Protein AF-A0A8T5NZK1-F1 (afdb_monomer_lite)

Secondary structure (DSSP, 8-state):
-EEEEEPPHHHHHHH---SEEEEEEETTHHHHTTSSSHHHHHHHHHHHHHTT-EEEEEEEES-TT--S-HHHHHHH-GGGGG-SEEEEES-HHHHHHHHHHS-SEEEE-EEEEEEEEEETTEEEEEEE---S---GGGGTT--HHHHSTT--SS---S-EETTEETTSSSBPTT--

Radius of gyration: 19.42 Å; chains: 1; bounding box: 37×33×54 Å

pLDDT: mean 94.77, std 4.56, range [59.0, 98.81]

Structure (mmCIF, N/CA/C/O backbone):
data_AF-A0A8T5NZK1-F1
#
_entry.id   AF-A0A8T5NZK1-F1
#
loop_
_atom_site.group_PDB
_atom_site.id
_atom_site.type_symbol
_atom_site.label_atom_id
_atom_site.label_alt_id
_atom_site.label_comp_id
_atom_site.label_asym_id
_atom_site.label_entity_id
_atom_site.label_seq_id
_atom_site.pdbx_PDB_ins_code
_atom_site.Cartn_x
_atom_site.Cartn_y
_atom_site.Cartn_z
_atom_site.occupancy
_atom_site.B_iso_or_equiv
_atom_site.auth_seq_id
_atom_site.auth_comp_id
_atom_site.auth_asym_id
_atom_site.auth_atom_id
_atom_site.pdbx_PDB_model_num
ATOM 1 N N . MET A 1 1 ? 7.911 -4.304 -6.936 1.00 91.62 1 MET A N 1
ATOM 2 C CA . MET A 1 1 ? 7.390 -3.631 -5.721 1.00 91.62 1 MET A CA 1
ATOM 3 C C . MET A 1 1 ? 6.192 -2.795 -6.143 1.00 91.62 1 MET A C 1
ATOM 5 O O . MET A 1 1 ? 6.255 -2.223 -7.218 1.00 91.62 1 MET A O 1
ATOM 9 N N . ILE A 1 2 ? 5.104 -2.734 -5.373 1.00 96.69 2 ILE A N 1
ATOM 10 C CA . ILE A 1 2 ? 3.972 -1.861 -5.736 1.00 96.69 2 ILE A CA 1
ATOM 11 C C . ILE A 1 2 ? 4.273 -0.441 -5.268 1.00 96.69 2 ILE A C 1
ATOM 13 O O . ILE A 1 2 ? 4.532 -0.251 -4.079 1.00 96.69 2 ILE A O 1
ATOM 17 N N . ILE A 1 3 ? 4.248 0.517 -6.191 1.00 96.38 3 ILE A N 1
ATOM 18 C CA . ILE A 1 3 ? 4.380 1.942 -5.903 1.00 96.38 3 ILE A CA 1
ATOM 19 C C . ILE A 1 3 ? 3.043 2.467 -5.401 1.00 96.38 3 ILE A C 1
ATOM 21 O O . ILE A 1 3 ? 1.974 2.106 -5.905 1.00 96.38 3 ILE A O 1
ATOM 25 N N . SER A 1 4 ? 3.086 3.263 -4.346 1.00 96.31 4 SER A N 1
ATOM 26 C CA . SER A 1 4 ? 1.897 3.834 -3.740 1.00 96.31 4 SER A CA 1
ATOM 27 C C . SER A 1 4 ? 2.168 5.256 -3.290 1.00 96.31 4 SER A C 1
ATOM 29 O O . SER A 1 4 ? 3.304 5.603 -2.979 1.00 96.31 4 SER A O 1
ATOM 31 N N . ARG A 1 5 ? 1.106 6.052 -3.218 1.00 96.25 5 ARG A N 1
ATOM 32 C CA . ARG A 1 5 ? 1.146 7.433 -2.745 1.00 96.25 5 ARG A CA 1
ATOM 33 C C . ARG A 1 5 ? 0.192 7.612 -1.579 1.00 96.25 5 ARG A C 1
ATOM 35 O O . ARG A 1 5 ? -0.911 7.076 -1.579 1.00 96.25 5 ARG A O 1
ATOM 42 N N . GLN A 1 6 ? 0.602 8.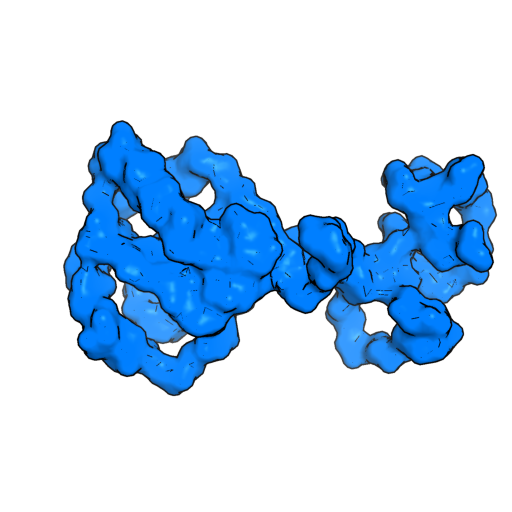382 -0.579 1.00 97.00 6 GLN A N 1
ATOM 43 C CA . GLN A 1 6 ? -0.262 8.744 0.537 1.00 97.00 6 GLN A CA 1
ATOM 44 C C . GLN A 1 6 ? -1.463 9.549 0.029 1.00 97.00 6 GLN A C 1
ATOM 46 O O . GLN A 1 6 ? -1.285 10.585 -0.609 1.00 97.00 6 GLN A O 1
ATOM 51 N N . LYS A 1 7 ? -2.685 9.098 0.339 1.00 97.56 7 LYS A N 1
ATOM 52 C CA . LYS A 1 7 ? -3.882 9.898 0.069 1.00 97.56 7 LYS A CA 1
ATOM 53 C C . LYS A 1 7 ? -3.872 11.167 0.901 1.00 97.56 7 LYS A C 1
ATOM 55 O O . LYS A 1 7 ? -3.439 11.152 2.060 1.00 97.56 7 LYS A O 1
ATOM 60 N N . GLU A 1 8 ? -4.445 12.222 0.334 1.00 97.00 8 GLU A N 1
ATOM 61 C CA . GLU A 1 8 ? -4.666 13.478 1.033 1.00 97.00 8 GLU A CA 1
ATOM 62 C C . GLU A 1 8 ? -5.468 13.252 2.315 1.00 97.00 8 GLU A C 1
ATOM 64 O O . GLU A 1 8 ? -6.549 12.655 2.326 1.00 97.00 8 GLU A O 1
ATOM 69 N N . PHE A 1 9 ? -4.939 13.758 3.429 1.00 96.75 9 PHE A N 1
ATOM 70 C CA . PHE A 1 9 ? -5.508 13.487 4.748 1.00 96.75 9 PHE A CA 1
ATOM 71 C C . PHE A 1 9 ? -6.953 13.993 4.880 1.00 96.75 9 PHE A C 1
ATOM 73 O O . PHE A 1 9 ? -7.783 13.358 5.529 1.00 96.75 9 PHE A O 1
ATOM 80 N N . LYS A 1 10 ? -7.282 15.109 4.217 1.00 96.44 10 LYS A N 1
ATOM 81 C CA . LYS A 1 10 ? -8.649 15.649 4.187 1.00 96.44 10 LYS A CA 1
ATOM 82 C C . LYS A 1 10 ? -9.636 14.682 3.532 1.00 96.44 10 LYS A C 1
ATOM 84 O O . LYS A 1 10 ? -10.767 14.576 3.999 1.00 96.44 10 LYS A O 1
ATOM 89 N N . ASP A 1 11 ? -9.220 13.978 2.486 1.00 95.50 11 ASP A N 1
ATOM 90 C CA . ASP A 1 11 ? -10.088 13.050 1.761 1.00 95.50 11 ASP A CA 1
ATOM 91 C C . ASP A 1 11 ? -10.238 11.725 2.512 1.00 95.50 11 ASP A C 1
ATOM 93 O O . ASP A 1 11 ? -11.331 11.153 2.544 1.00 95.50 11 ASP A O 1
ATOM 97 N N . LEU A 1 12 ? -9.189 11.296 3.225 1.00 95.38 12 LEU A N 1
ATOM 98 C CA . LEU A 1 12 ? -9.284 10.193 4.184 1.00 95.38 12 LEU A CA 1
ATOM 99 C C . LEU A 1 12 ? -10.304 10.494 5.284 1.00 95.38 12 LEU A C 1
ATOM 101 O O . LEU A 1 12 ? -11.210 9.695 5.510 1.00 95.38 12 LEU A O 1
ATOM 105 N N . LEU A 1 13 ? -10.212 11.663 5.923 1.00 95.12 13 LEU A N 1
ATOM 106 C CA . LEU A 1 13 ? -11.141 12.051 6.987 1.00 95.12 13 LEU A CA 1
ATOM 107 C C . LEU A 1 13 ? -12.595 12.134 6.520 1.00 95.12 13 LEU A C 1
ATOM 109 O O . LEU A 1 13 ? -13.485 11.742 7.265 1.00 95.12 13 LEU A O 1
ATOM 113 N N . LYS A 1 14 ? -12.843 12.627 5.301 1.00 95.50 14 LYS A N 1
ATOM 114 C CA . LYS A 1 14 ? -14.195 12.650 4.717 1.00 95.50 14 LYS A CA 1
ATOM 115 C C . LYS A 1 14 ? -14.747 11.247 4.465 1.00 95.50 14 LYS A C 1
ATOM 117 O O . LYS A 1 14 ? -15.958 11.057 4.514 1.00 95.50 14 LYS A O 1
ATOM 122 N N . SER A 1 15 ? -13.872 10.291 4.154 1.00 94.81 15 SER A N 1
ATOM 123 C CA . SER A 1 15 ? -14.262 8.920 3.818 1.00 94.81 15 SER A CA 1
ATOM 124 C C . SER A 1 15 ? -14.593 8.091 5.062 1.00 94.81 15 SER A C 1
ATOM 126 O O . SER A 1 15 ? -15.540 7.308 5.031 1.00 94.81 15 SER A O 1
ATOM 128 N N . ILE A 1 16 ? -13.835 8.279 6.148 1.00 95.88 16 ILE A N 1
ATOM 129 C CA . ILE A 1 16 ? -13.979 7.534 7.406 1.00 95.88 16 ILE A CA 1
ATOM 130 C C . ILE A 1 16 ? -15.149 8.105 8.216 1.00 95.88 16 ILE A C 1
ATOM 132 O O . ILE A 1 16 ? -15.050 9.193 8.797 1.00 95.88 16 ILE A O 1
ATOM 136 N N . LYS A 1 17 ? -16.252 7.360 8.301 1.00 94.50 17 LYS A N 1
ATOM 137 C CA . LYS A 1 17 ? -17.461 7.799 9.019 1.00 94.50 17 LYS A CA 1
ATOM 138 C C . LYS A 1 17 ? -17.412 7.418 10.495 1.00 94.50 17 LYS A C 1
ATOM 140 O O . LYS A 1 17 ? -17.856 8.186 11.341 1.00 94.50 17 LYS A O 1
ATOM 145 N N . GLU A 1 18 ? -16.796 6.284 10.776 1.00 97.00 18 GLU A N 1
ATOM 146 C CA . GLU A 1 18 ? -16.697 5.615 12.065 1.00 97.00 18 GLU A CA 1
ATOM 147 C C . GLU A 1 18 ? -15.771 6.367 13.019 1.00 97.00 18 GLU A C 1
ATOM 149 O O . GLU A 1 18 ? -14.899 7.139 12.594 1.00 97.00 18 GLU A O 1
ATOM 154 N N . GLN A 1 19 ? -15.975 6.168 14.317 1.00 96.62 19 GLN A N 1
ATOM 155 C CA . GLN A 1 19 ? -15.261 6.909 15.351 1.00 96.62 19 GLN A CA 1
ATOM 156 C C . GLN A 1 19 ? -14.031 6.150 15.846 1.00 96.62 19 GLN A C 1
ATOM 158 O O . GLN A 1 19 ? -12.966 6.759 16.007 1.00 96.62 19 GLN A O 1
ATOM 163 N N . ASP A 1 20 ? -14.177 4.839 16.036 1.00 98.31 20 ASP A N 1
ATOM 164 C CA . ASP A 1 20 ? -13.152 3.954 16.583 1.00 98.31 20 ASP A CA 1
ATOM 165 C C . ASP A 1 20 ? -12.407 3.227 15.459 1.00 98.31 20 ASP A C 1
ATOM 167 O O . ASP A 1 20 ? -12.939 2.344 14.784 1.00 98.31 20 ASP A O 1
ATOM 171 N N . ILE A 1 21 ? -11.149 3.609 15.248 1.00 98.50 21 ILE A N 1
ATOM 172 C CA . ILE A 1 21 ? -10.337 3.188 14.105 1.00 98.50 21 ILE A CA 1
ATOM 173 C C . ILE A 1 21 ? -9.126 2.388 14.573 1.00 98.50 21 ILE A C 1
ATOM 175 O O . ILE A 1 21 ? -8.403 2.804 15.479 1.00 98.50 21 ILE A O 1
ATOM 179 N N . PHE A 1 22 ? -8.838 1.276 13.902 1.00 98.75 22 PHE A N 1
ATOM 180 C CA . PHE A 1 22 ? -7.565 0.569 14.044 1.00 98.75 22 PHE A CA 1
ATOM 181 C C . PHE A 1 22 ? -6.720 0.751 12.780 1.00 98.75 22 PHE A C 1
ATOM 183 O O . PHE A 1 22 ? -7.223 0.634 11.663 1.00 98.75 22 PHE A O 1
ATOM 190 N N . ILE A 1 23 ? -5.429 1.052 12.936 1.00 98.81 23 ILE A N 1
ATOM 191 C CA . ILE A 1 23 ? -4.534 1.306 11.795 1.00 98.81 23 ILE A CA 1
ATOM 192 C C . ILE A 1 23 ? -3.690 0.067 11.494 1.00 98.81 23 ILE A C 1
ATOM 194 O O . ILE A 1 23 ? -3.014 -0.459 12.377 1.00 98.81 23 ILE A O 1
ATOM 198 N N . ILE A 1 24 ? -3.673 -0.371 10.237 1.00 98.75 24 ILE A N 1
ATOM 199 C CA . ILE A 1 24 ? -2.839 -1.483 9.772 1.00 98.75 24 ILE A CA 1
ATOM 200 C C . ILE A 1 24 ? -1.811 -0.970 8.762 1.00 98.75 24 ILE A C 1
ATOM 202 O O . ILE A 1 24 ? -2.166 -0.571 7.655 1.00 98.75 24 ILE A O 1
ATOM 206 N N . GLY A 1 25 ? -0.532 -1.009 9.128 1.00 98.56 25 GLY A N 1
ATOM 207 C CA . GLY A 1 25 ? 0.605 -0.768 8.238 1.00 98.56 25 GLY A CA 1
ATOM 208 C C . GLY A 1 25 ? 1.060 -2.017 7.477 1.00 98.56 25 GLY A C 1
ATOM 209 O O . GLY A 1 25 ? 0.687 -3.144 7.809 1.00 98.56 25 GLY A O 1
ATOM 210 N N . CYS A 1 26 ? 1.909 -1.821 6.465 1.00 98.38 26 CYS A N 1
ATOM 211 C CA . CYS A 1 26 ? 2.494 -2.887 5.651 1.00 98.38 26 CYS A CA 1
ATOM 212 C C . CYS A 1 26 ? 4.024 -2.771 5.575 1.00 98.38 26 CYS A C 1
ATOM 214 O O . CYS A 1 26 ? 4.564 -1.896 4.896 1.00 98.38 26 CYS A O 1
ATOM 216 N N . GLY A 1 27 ? 4.704 -3.746 6.184 1.00 97.31 27 GLY A N 1
ATOM 217 C CA . GLY A 1 27 ? 6.156 -3.862 6.340 1.00 97.31 27 GLY A CA 1
ATOM 218 C C . GLY A 1 27 ? 6.968 -4.148 5.068 1.00 97.31 27 GLY A C 1
ATOM 219 O O . GLY A 1 27 ? 8.190 -4.277 5.146 1.00 97.31 27 GLY A O 1
ATOM 220 N N . LYS A 1 28 ? 6.327 -4.295 3.896 1.00 95.38 28 LYS A N 1
ATOM 221 C CA . LYS A 1 28 ? 7.002 -4.525 2.600 1.00 95.38 28 LYS A CA 1
ATOM 222 C C . LYS A 1 28 ? 7.110 -3.239 1.779 1.00 95.38 28 LYS A C 1
ATOM 224 O O . LYS A 1 28 ? 7.894 -2.349 2.098 1.00 95.38 28 LYS A O 1
ATOM 229 N N . CYS A 1 29 ? 6.345 -3.156 0.688 1.00 95.19 29 CYS A N 1
ATOM 230 C CA . CYS A 1 29 ? 6.458 -2.101 -0.315 1.00 95.19 29 CYS A CA 1
ATOM 231 C C . CYS A 1 29 ? 6.167 -0.717 0.280 1.00 95.19 29 CYS A C 1
ATOM 233 O O . CYS A 1 29 ? 6.871 0.235 -0.041 1.00 95.19 29 CYS A O 1
ATOM 235 N N . ALA A 1 30 ? 5.167 -0.612 1.163 1.00 96.38 30 ALA A N 1
ATOM 236 C CA . ALA A 1 30 ? 4.771 0.662 1.762 1.00 96.38 30 ALA A CA 1
ATOM 237 C C . ALA A 1 30 ? 5.843 1.202 2.724 1.00 96.38 30 ALA A C 1
ATOM 239 O O . ALA A 1 30 ? 6.193 2.375 2.641 1.00 96.38 30 ALA A O 1
ATOM 240 N N . THR A 1 31 ? 6.445 0.361 3.574 1.00 96.25 31 THR A N 1
ATOM 241 C CA . THR A 1 31 ? 7.588 0.775 4.412 1.00 96.25 31 THR A CA 1
ATOM 242 C C . THR A 1 31 ? 8.798 1.203 3.585 1.00 96.25 31 THR A C 1
ATOM 244 O O . THR A 1 31 ? 9.431 2.200 3.913 1.00 96.25 31 THR A O 1
ATOM 247 N N . LYS A 1 32 ? 9.109 0.515 2.477 1.00 94.38 32 LYS A N 1
ATOM 248 C CA . LYS A 1 32 ? 10.214 0.928 1.587 1.00 94.38 32 LYS A CA 1
ATOM 249 C C . LYS A 1 32 ? 9.995 2.299 0.944 1.00 94.38 32 LYS A C 1
ATOM 251 O O . LYS A 1 32 ? 10.967 2.975 0.637 1.00 94.38 32 LYS A O 1
ATOM 256 N N . GLN A 1 33 ? 8.740 2.716 0.810 1.00 93.69 33 GLN A N 1
ATOM 257 C CA . GLN A 1 33 ? 8.350 4.036 0.318 1.00 93.69 33 GLN A CA 1
ATOM 258 C C . GLN A 1 33 ? 8.088 5.048 1.438 1.00 93.69 33 GLN A C 1
ATOM 260 O O . GLN A 1 33 ? 7.686 6.167 1.143 1.00 93.69 33 GLN A O 1
ATOM 265 N N . ARG A 1 34 ? 8.322 4.678 2.709 1.00 95.12 34 ARG A N 1
ATOM 266 C CA . ARG A 1 34 ? 8.045 5.518 3.888 1.00 95.12 34 ARG A CA 1
ATOM 267 C C . ARG A 1 34 ? 6.579 5.956 3.949 1.00 95.12 34 ARG A C 1
ATOM 269 O O . ARG A 1 34 ? 6.273 7.134 4.092 1.00 95.12 34 ARG A O 1
ATOM 276 N N . MET A 1 35 ? 5.667 4.993 3.783 1.00 95.44 35 MET A N 1
ATOM 277 C CA . MET A 1 35 ? 4.212 5.226 3.780 1.00 95.44 35 MET A CA 1
ATOM 278 C C . MET A 1 35 ? 3.399 4.202 4.582 1.00 95.44 35 MET A C 1
ATOM 280 O O . MET A 1 35 ? 2.175 4.261 4.582 1.00 95.44 35 MET A O 1
ATOM 284 N N . GLY A 1 36 ? 4.030 3.228 5.239 1.00 96.56 36 GLY A N 1
ATOM 285 C CA . GLY A 1 36 ? 3.283 2.168 5.929 1.00 96.56 36 GLY A CA 1
ATOM 286 C C . GLY A 1 36 ? 4.062 1.395 6.984 1.00 96.56 36 GLY A C 1
ATOM 287 O O . GLY A 1 36 ? 3.566 0.378 7.461 1.00 96.56 36 GLY A O 1
ATOM 288 N N . GLY A 1 37 ? 5.276 1.835 7.322 1.00 98.12 37 GLY A N 1
ATOM 289 C CA . GLY A 1 37 ? 6.005 1.346 8.482 1.00 98.12 37 GLY A CA 1
ATOM 290 C C . GLY A 1 37 ? 5.533 2.014 9.771 1.00 98.12 37 GLY A C 1
ATOM 291 O O . GLY A 1 37 ? 4.631 2.852 9.787 1.00 98.12 37 GLY A O 1
ATOM 292 N N . GLU A 1 38 ? 6.166 1.629 10.875 1.00 98.38 38 GLU A N 1
ATOM 293 C CA . GLU A 1 38 ? 5.815 2.118 12.209 1.00 98.38 38 GLU A CA 1
ATOM 294 C C . GLU A 1 38 ? 5.881 3.652 12.346 1.00 98.38 38 GLU A C 1
ATOM 296 O O . GLU A 1 38 ? 4.915 4.220 12.863 1.00 98.38 38 GLU A O 1
ATOM 301 N N . PRO A 1 39 ? 6.920 4.362 11.848 1.00 98.38 39 PRO A N 1
ATOM 302 C CA . PRO A 1 39 ? 6.963 5.821 11.942 1.00 98.38 39 PRO A CA 1
ATOM 303 C C . PRO A 1 39 ? 5.746 6.488 11.293 1.00 98.38 39 PRO A C 1
ATOM 305 O O . PRO A 1 39 ? 5.147 7.394 11.876 1.00 98.38 39 PRO A O 1
ATOM 308 N N . GLU A 1 40 ? 5.333 5.993 10.124 1.00 98.38 40 GLU A N 1
ATOM 309 C CA . GLU A 1 40 ? 4.210 6.550 9.372 1.00 98.38 40 GLU A CA 1
ATOM 310 C C . GLU A 1 40 ? 2.858 6.217 10.005 1.00 98.38 40 GLU A C 1
ATOM 312 O O . GLU A 1 40 ? 1.975 7.074 10.073 1.00 98.38 40 GLU A O 1
ATOM 317 N N . VAL A 1 41 ? 2.699 4.999 10.527 1.00 98.56 41 VAL A N 1
ATOM 318 C CA . VAL A 1 41 ? 1.494 4.590 11.263 1.00 98.56 41 VAL A CA 1
ATOM 319 C C . VAL A 1 41 ? 1.318 5.433 12.527 1.00 98.56 41 VAL A C 1
ATOM 321 O O . VAL A 1 41 ? 0.215 5.908 12.812 1.00 98.56 41 VAL A O 1
ATOM 324 N N . LEU A 1 42 ? 2.399 5.689 13.267 1.00 98.56 42 LEU A N 1
ATOM 325 C CA . LEU A 1 42 ? 2.371 6.544 14.455 1.00 98.56 42 LEU A CA 1
ATOM 326 C C . LEU A 1 42 ? 2.079 8.010 14.112 1.00 98.56 42 LEU A C 1
ATOM 328 O O . LEU A 1 42 ? 1.382 8.695 14.869 1.00 98.56 42 LEU A O 1
ATOM 332 N N . GLU A 1 43 ? 2.578 8.510 12.982 1.00 98.38 43 GLU A N 1
ATOM 333 C CA . GLU A 1 43 ? 2.228 9.841 12.488 1.00 98.38 43 GLU A CA 1
ATOM 334 C C . GLU A 1 43 ? 0.742 9.925 12.115 1.00 98.38 43 GLU A C 1
ATOM 336 O O . GLU A 1 43 ? 0.048 10.851 12.547 1.00 98.38 43 GLU A O 1
ATOM 341 N N . MET A 1 44 ? 0.226 8.935 11.382 1.00 98.31 44 MET A N 1
ATOM 342 C CA . MET A 1 44 ? -1.186 8.858 11.007 1.00 98.31 44 MET A CA 1
ATOM 343 C C . MET A 1 44 ? -2.089 8.777 12.242 1.00 98.31 44 MET A C 1
ATOM 345 O O . MET A 1 44 ? -3.081 9.503 12.327 1.00 98.31 44 MET A O 1
ATOM 349 N N . LYS A 1 45 ? -1.701 7.989 13.253 1.00 98.31 45 LYS A N 1
ATOM 350 C CA . LYS A 1 45 ? -2.383 7.932 14.554 1.00 98.31 45 LYS A CA 1
ATOM 351 C C . LYS A 1 45 ? -2.510 9.317 15.189 1.00 98.31 45 LYS A C 1
ATOM 353 O O . LYS A 1 45 ? -3.594 9.696 15.630 1.00 98.31 45 LYS A O 1
ATOM 358 N N . LYS A 1 46 ? -1.421 10.097 15.218 1.00 98.19 46 LYS A N 1
ATOM 359 C CA . LYS A 1 46 ? -1.433 11.468 15.759 1.00 98.19 46 LYS A CA 1
ATOM 360 C C . LYS A 1 46 ? -2.345 12.390 14.946 1.00 98.19 46 LYS A C 1
ATOM 362 O O . LYS A 1 46 ? -3.067 13.189 15.541 1.00 98.19 46 LYS A O 1
ATOM 367 N N . LYS A 1 47 ? -2.318 12.296 13.611 1.00 97.88 47 LYS A N 1
ATOM 368 C CA . LYS A 1 47 ? -3.174 13.099 12.720 1.00 97.88 47 LYS A CA 1
ATOM 369 C C . LYS A 1 47 ? -4.657 12.804 12.957 1.00 97.88 47 LYS A C 1
ATOM 371 O O . LYS A 1 47 ? -5.413 13.736 13.209 1.00 97.88 47 LYS A O 1
ATOM 376 N N . LEU A 1 48 ? -5.048 11.529 12.974 1.00 97.75 48 LEU A N 1
ATOM 377 C CA . LEU A 1 48 ? -6.425 11.104 13.250 1.00 97.75 48 LEU A CA 1
ATOM 378 C C . LEU A 1 48 ? -6.907 11.550 14.636 1.00 97.75 48 LEU A C 1
ATOM 380 O O . LEU A 1 48 ? -7.996 12.110 14.746 1.00 97.75 48 LEU A O 1
ATOM 384 N N . GLY A 1 49 ? -6.071 11.389 15.669 1.00 97.06 49 GLY A N 1
ATOM 385 C CA . GLY A 1 49 ? -6.396 11.825 17.030 1.00 97.06 49 GLY A CA 1
ATOM 386 C C . GLY A 1 49 ? -6.647 13.333 17.137 1.00 97.06 49 GLY A C 1
ATOM 387 O O . GLY A 1 49 ? -7.613 13.762 17.761 1.00 97.06 49 GLY A O 1
ATOM 388 N N . ARG A 1 50 ? -5.832 14.158 16.464 1.00 97.25 50 ARG A N 1
ATOM 389 C CA . ARG A 1 50 ? -6.038 15.621 16.399 1.00 97.25 50 ARG A CA 1
ATOM 390 C C . ARG A 1 50 ? -7.320 16.018 15.670 1.00 97.25 50 ARG A C 1
ATOM 392 O O . ARG A 1 50 ? -7.850 17.093 15.922 1.00 97.25 50 ARG A O 1
ATOM 399 N N . SER A 1 51 ? -7.803 15.166 14.775 1.00 95.56 51 SER A N 1
ATOM 400 C CA . SER A 1 51 ? -9.055 15.357 14.042 1.00 95.56 51 SER A CA 1
ATOM 401 C C . SER A 1 51 ? -10.269 14.759 14.754 1.00 95.56 51 SER A C 1
ATOM 403 O O . SER A 1 51 ? -11.348 14.712 14.171 1.00 95.56 51 SER A O 1
ATOM 405 N N . GLY A 1 52 ? -10.104 14.322 16.006 1.00 95.81 52 GLY A N 1
ATOM 406 C CA . GLY A 1 52 ? -11.192 13.852 16.856 1.00 95.81 52 GLY A CA 1
ATOM 407 C C . GLY A 1 52 ? -11.578 12.390 16.654 1.00 95.81 52 GLY A C 1
ATOM 408 O O . GLY A 1 52 ? -12.556 11.972 17.259 1.00 95.81 52 GLY A O 1
ATOM 409 N N . LYS A 1 53 ? -10.842 11.607 15.852 1.00 97.25 53 LYS A N 1
ATOM 410 C CA . LYS A 1 53 ? -11.042 10.152 15.737 1.00 97.25 53 LYS A CA 1
ATOM 411 C C . LYS A 1 53 ? -10.347 9.429 16.891 1.00 97.25 53 LYS A C 1
ATOM 413 O O . LYS A 1 53 ? -9.267 9.840 17.319 1.00 97.25 53 LYS A O 1
ATOM 418 N N . ASN A 1 54 ? -10.924 8.330 17.362 1.00 97.94 54 ASN A N 1
ATOM 419 C CA . ASN A 1 54 ? -10.308 7.494 18.383 1.00 97.94 54 ASN A CA 1
ATOM 420 C C . ASN A 1 54 ? -9.526 6.356 17.720 1.00 97.94 54 ASN A C 1
ATOM 422 O O . ASN A 1 54 ? -10.097 5.517 17.032 1.00 97.94 54 ASN A O 1
ATOM 426 N N . VAL A 1 55 ? -8.207 6.320 17.913 1.00 98.38 55 VAL A N 1
ATOM 427 C CA . VAL A 1 55 ? -7.373 5.237 17.378 1.00 98.38 55 VAL A CA 1
ATOM 428 C C . VAL A 1 55 ? -7.180 4.181 18.459 1.00 98.38 55 VAL A C 1
ATOM 430 O O . VAL A 1 55 ? -6.297 4.326 19.310 1.00 98.38 55 VAL A O 1
ATOM 433 N N . VAL A 1 56 ? -7.998 3.126 18.412 1.00 98.31 56 VAL A N 1
ATOM 434 C CA . VAL A 1 56 ? -8.052 2.071 19.443 1.00 98.31 56 VAL A CA 1
ATOM 435 C C . VAL A 1 56 ? -6.797 1.202 19.477 1.00 98.31 56 VAL A C 1
ATOM 437 O O . VAL A 1 56 ? -6.470 0.625 20.507 1.00 98.31 56 VAL A O 1
ATOM 440 N N . GLY A 1 57 ? -6.062 1.145 18.368 1.00 98.44 57 GLY A N 1
ATOM 441 C CA . GLY A 1 57 ? -4.827 0.388 18.253 1.00 98.44 57 GLY A CA 1
ATOM 442 C C . GLY A 1 57 ? -4.184 0.553 16.883 1.00 98.44 57 GLY A C 1
ATOM 443 O O . GLY A 1 57 ? -4.709 1.230 15.994 1.00 98.44 57 GLY A O 1
ATOM 444 N N . TRP A 1 58 ? -3.006 -0.036 16.730 1.00 98.69 58 TRP A N 1
ATOM 445 C CA . TRP A 1 58 ? -2.304 -0.076 15.458 1.00 98.69 58 TRP A CA 1
ATOM 446 C C . TRP A 1 58 ? -1.377 -1.286 15.398 1.00 98.69 58 TRP A C 1
ATOM 448 O O . TRP A 1 58 ? -0.969 -1.814 16.430 1.00 98.69 58 TRP A O 1
ATOM 458 N N . THR A 1 59 ? -1.031 -1.703 14.186 1.00 98.50 59 THR A N 1
ATOM 459 C CA . THR A 1 59 ? -0.024 -2.740 13.946 1.00 98.50 59 THR A CA 1
ATOM 460 C C . THR A 1 59 ? 0.649 -2.527 12.597 1.00 98.50 59 THR A C 1
ATOM 462 O O . THR A 1 59 ? 0.108 -1.833 11.734 1.00 98.50 59 THR A O 1
ATOM 465 N N . VAL A 1 60 ? 1.813 -3.137 12.387 1.00 98.56 60 VAL A N 1
ATOM 466 C CA . VAL A 1 60 ? 2.460 -3.212 11.071 1.00 98.56 60 VAL A CA 1
ATOM 467 C C . VAL A 1 60 ? 2.599 -4.680 10.712 1.00 98.56 60 VAL A C 1
ATOM 469 O O . VAL A 1 60 ? 3.422 -5.398 11.275 1.00 98.56 60 VAL A O 1
ATOM 472 N N . LEU A 1 61 ? 1.790 -5.131 9.757 1.00 97.75 61 LEU A N 1
ATOM 473 C CA . LEU A 1 61 ? 1.879 -6.502 9.275 1.00 97.75 61 LEU A CA 1
ATOM 474 C C . LEU A 1 61 ? 3.136 -6.662 8.432 1.00 97.75 61 LEU A C 1
ATOM 476 O O . LEU A 1 61 ? 3.499 -5.767 7.667 1.00 97.75 61 LEU A O 1
ATOM 480 N N . SER A 1 62 ? 3.769 -7.832 8.511 1.00 95.94 62 SER A N 1
ATOM 481 C CA . SER A 1 62 ? 4.944 -8.139 7.691 1.00 95.94 62 SER A CA 1
ATOM 482 C C . SER A 1 62 ? 4.649 -7.956 6.199 1.00 95.94 62 SER A C 1
ATOM 484 O O . SER A 1 62 ? 5.503 -7.440 5.484 1.00 95.94 62 SER A O 1
ATOM 486 N N . SER A 1 63 ? 3.441 -8.323 5.752 1.00 96.56 63 SER A N 1
ATOM 487 C CA . SER A 1 63 ? 2.856 -8.020 4.445 1.00 96.56 63 SER A CA 1
ATOM 488 C C . SER A 1 63 ? 1.327 -8.038 4.534 1.00 96.56 63 SER A C 1
ATOM 490 O O . SER A 1 63 ? 0.745 -9.061 4.874 1.00 96.56 63 SER A O 1
ATOM 492 N N . ALA A 1 64 ? 0.661 -6.938 4.178 1.00 96.94 64 ALA A N 1
ATOM 493 C CA . ALA A 1 64 ? -0.805 -6.870 4.196 1.00 96.94 64 ALA A CA 1
ATOM 494 C C . ALA A 1 64 ? -1.474 -7.730 3.104 1.00 96.94 64 ALA A C 1
ATOM 496 O O . ALA A 1 64 ? -2.600 -8.179 3.275 1.00 96.94 64 ALA A O 1
ATOM 497 N N . CYS A 1 65 ? -0.789 -7.966 1.979 1.00 96.06 65 CYS A N 1
ATOM 498 C CA . CYS A 1 65 ? -1.305 -8.769 0.864 1.00 96.06 65 CYS A CA 1
ATOM 499 C C . CYS A 1 65 ? -0.960 -10.262 0.959 1.00 96.06 65 CYS A C 1
ATOM 501 O O . CYS A 1 65 ? -1.310 -11.020 0.062 1.00 96.06 65 CYS A O 1
ATOM 503 N N . ASN A 1 66 ? -0.247 -10.680 2.009 1.00 95.06 66 ASN A N 1
ATOM 504 C CA . ASN A 1 66 ? 0.105 -12.077 2.242 1.00 95.06 66 ASN A CA 1
ATOM 505 C C . ASN A 1 66 ? -0.172 -12.421 3.708 1.00 95.06 66 ASN A C 1
ATOM 507 O O . ASN A 1 66 ? 0.726 -12.344 4.549 1.00 95.06 66 ASN A O 1
ATOM 511 N N . LEU A 1 67 ? -1.436 -12.726 4.002 1.00 93.00 67 LEU A N 1
ATOM 512 C CA . LEU A 1 67 ? -1.887 -13.139 5.326 1.00 93.00 67 LEU A CA 1
ATOM 513 C C . LEU A 1 67 ? -2.011 -14.658 5.372 1.00 93.00 67 LEU A C 1
ATOM 515 O O . LEU A 1 67 ? -2.660 -15.247 4.513 1.00 93.00 67 LEU A O 1
ATOM 519 N N . ASN A 1 68 ? -1.437 -15.272 6.406 1.00 91.62 68 ASN A N 1
ATOM 520 C CA . ASN A 1 68 ? -1.604 -16.705 6.647 1.00 91.62 68 ASN A CA 1
ATOM 521 C C . ASN A 1 68 ? -2.968 -17.007 7.286 1.00 91.62 68 ASN A C 1
ATOM 523 O O . ASN A 1 68 ? -3.658 -17.930 6.871 1.00 91.62 68 ASN A O 1
ATOM 527 N N . SER A 1 69 ? -3.347 -16.225 8.300 1.00 95.19 69 SER A N 1
ATOM 528 C CA . SER A 1 69 ? -4.592 -16.376 9.053 1.00 95.19 69 SER A CA 1
ATOM 529 C C . SER A 1 69 ? -5.016 -15.026 9.619 1.00 95.19 69 SER A C 1
ATOM 531 O O . SER A 1 69 ? -4.199 -14.301 10.191 1.00 95.19 69 SER A O 1
ATOM 533 N N . TRP A 1 70 ? -6.294 -14.681 9.466 1.00 96.50 70 TRP A N 1
ATOM 534 C CA . TRP A 1 70 ? -6.855 -13.489 10.102 1.00 96.50 70 TRP A CA 1
ATOM 535 C C . TRP A 1 70 ? -7.011 -13.669 11.617 1.00 96.50 70 TRP A C 1
ATOM 537 O O . TRP A 1 70 ? -6.791 -12.723 12.371 1.00 96.50 70 TRP A O 1
ATOM 547 N N . ASP A 1 71 ? -7.295 -14.888 12.080 1.00 96.69 71 ASP A N 1
ATOM 548 C CA . ASP A 1 71 ? -7.410 -15.179 13.511 1.00 96.69 71 ASP A CA 1
ATOM 549 C C . ASP A 1 71 ? -6.082 -14.964 14.243 1.00 96.69 71 ASP A C 1
ATOM 551 O O . ASP A 1 71 ? -6.076 -14.407 15.339 1.00 96.69 71 ASP A O 1
ATOM 555 N N . ASP A 1 72 ? -4.949 -15.293 13.615 1.00 96.44 72 ASP A N 1
ATOM 556 C CA . ASP A 1 72 ? -3.622 -15.014 14.181 1.00 96.44 72 ASP A CA 1
ATOM 557 C C . ASP A 1 72 ? -3.380 -13.507 14.322 1.00 96.44 72 ASP A C 1
ATOM 559 O O . ASP A 1 72 ? -2.831 -13.048 15.328 1.00 96.44 72 ASP A O 1
ATOM 563 N N . VAL A 1 73 ? -3.830 -12.719 13.337 1.00 97.25 73 VAL A N 1
ATOM 564 C CA . VAL A 1 73 ? -3.768 -11.253 13.402 1.00 97.25 73 VAL A CA 1
ATOM 565 C C . VAL A 1 73 ? -4.622 -10.741 14.561 1.00 97.25 73 VAL A C 1
ATOM 567 O O . VAL A 1 73 ? -4.148 -9.903 15.326 1.00 97.25 73 VAL A O 1
ATOM 570 N N . LEU A 1 74 ? -5.837 -11.263 14.750 1.00 97.56 74 LEU A N 1
ATOM 571 C CA . LEU A 1 74 ? -6.714 -10.885 15.864 1.00 97.56 74 LEU A CA 1
ATOM 572 C C . LEU A 1 74 ? -6.161 -11.306 17.232 1.00 97.56 74 LEU A C 1
ATOM 574 O O . LEU A 1 74 ? -6.319 -10.563 18.199 1.00 97.56 74 LEU A O 1
ATOM 578 N N . LEU A 1 75 ? -5.528 -12.478 17.332 1.00 97.12 75 LEU A N 1
ATOM 579 C CA . LEU A 1 75 ? -4.904 -12.965 18.566 1.00 97.12 75 LEU A CA 1
ATOM 580 C C . LEU A 1 75 ? -3.744 -12.064 18.997 1.00 97.12 75 LEU A C 1
ATOM 582 O O . LEU A 1 75 ? -3.615 -11.746 20.177 1.00 97.12 75 LEU A O 1
ATOM 586 N N . GLN A 1 76 ? -2.924 -11.626 18.041 1.00 96.88 76 GLN A N 1
ATOM 587 C CA . GLN A 1 76 ? -1.800 -10.723 18.296 1.00 96.88 76 GLN A CA 1
ATOM 588 C C . GLN A 1 76 ? -2.246 -9.271 18.509 1.00 96.88 76 GLN A C 1
ATOM 590 O O . GLN A 1 76 ? -1.550 -8.502 19.166 1.00 96.88 76 GLN A O 1
ATOM 595 N N . ASN A 1 77 ? -3.402 -8.888 17.959 1.00 97.50 77 ASN A N 1
ATOM 596 C CA . ASN A 1 77 ? -3.909 -7.518 17.967 1.00 97.50 77 ASN A CA 1
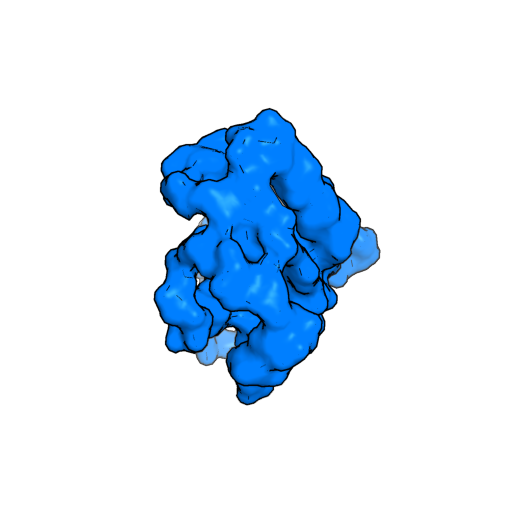ATOM 597 C C . ASN A 1 77 ? -5.376 -7.494 18.443 1.00 97.50 77 ASN A C 1
ATOM 599 O O . ASN A 1 77 ? -6.279 -7.166 17.667 1.00 97.50 77 ASN A O 1
ATOM 603 N N . PRO A 1 78 ? -5.646 -7.825 19.721 1.00 97.12 78 PRO A N 1
ATOM 604 C CA . PRO A 1 78 ? -7.011 -7.962 20.230 1.00 97.12 78 PRO A CA 1
ATOM 605 C C . PRO A 1 78 ? -7.810 -6.652 20.182 1.00 97.12 78 PRO A C 1
ATOM 607 O O . PRO A 1 78 ? -9.038 -6.686 20.094 1.00 97.12 78 PRO A O 1
ATOM 610 N N . ASP A 1 79 ? -7.133 -5.499 20.181 1.00 97.88 79 ASP A N 1
ATOM 611 C CA . ASP A 1 79 ? -7.761 -4.178 20.070 1.00 97.88 79 ASP A CA 1
ATOM 612 C C . ASP A 1 79 ? -8.469 -3.947 18.727 1.00 97.88 79 ASP A C 1
ATOM 614 O O . ASP A 1 79 ? -9.338 -3.081 18.656 1.00 97.88 79 ASP A O 1
ATOM 618 N N . ILE A 1 80 ? -8.196 -4.754 17.691 1.00 98.00 80 ILE A N 1
ATOM 619 C CA . ILE A 1 80 ? -8.982 -4.745 16.444 1.00 98.00 80 ILE A CA 1
ATOM 620 C C . ILE A 1 80 ? -10.470 -4.983 16.739 1.00 98.00 80 ILE A C 1
ATOM 622 O O . ILE A 1 80 ? -11.327 -4.384 16.099 1.00 98.00 80 ILE A O 1
ATOM 626 N N . ARG A 1 81 ? -10.799 -5.795 17.755 1.00 97.00 81 ARG A N 1
ATOM 627 C CA . ARG A 1 81 ? -12.192 -6.078 18.149 1.00 97.00 81 ARG A CA 1
ATOM 628 C C . ARG A 1 81 ? -12.919 -4.869 18.743 1.00 97.00 81 ARG A C 1
ATOM 630 O O . ARG A 1 81 ? -14.135 -4.914 18.880 1.00 97.00 81 ARG A O 1
ATOM 637 N N . LYS A 1 82 ? -12.182 -3.826 19.131 1.00 97.88 82 LYS A N 1
ATOM 638 C CA . LYS A 1 82 ? -12.729 -2.556 19.627 1.00 97.88 82 LYS A CA 1
ATOM 639 C C . LYS A 1 82 ? -12.922 -1.534 18.502 1.00 97.88 82 LYS A C 1
ATOM 641 O O . LYS A 1 82 ? -13.385 -0.438 18.779 1.00 97.88 82 LYS A O 1
ATOM 646 N N . ALA A 1 83 ? -12.510 -1.853 17.275 1.00 98.38 83 ALA A N 1
ATOM 647 C CA . ALA A 1 83 ? -12.597 -0.949 16.140 1.00 98.38 83 ALA A CA 1
ATOM 648 C C . ALA A 1 83 ? -13.901 -1.151 15.367 1.00 98.38 83 ALA A C 1
ATOM 650 O O . ALA A 1 83 ? -14.354 -2.275 15.165 1.00 98.38 83 ALA A O 1
ATOM 651 N N . GLU A 1 84 ? -14.451 -0.051 14.872 1.00 98.31 84 GLU A N 1
ATOM 652 C CA . GLU A 1 84 ? -15.571 -0.029 13.932 1.00 98.31 84 GLU A CA 1
ATOM 653 C C . GLU A 1 84 ? -15.069 -0.082 12.479 1.00 98.31 84 GLU A C 1
ATOM 655 O O . GLU A 1 84 ? -15.729 -0.641 11.600 1.00 98.31 84 GLU A O 1
ATOM 660 N N . ALA A 1 85 ? -13.872 0.462 12.227 1.00 98.38 85 ALA A N 1
ATOM 661 C CA . ALA A 1 85 ? -13.238 0.443 10.916 1.00 98.38 85 ALA A CA 1
ATOM 662 C C . ALA A 1 85 ? -11.712 0.295 10.979 1.00 98.38 85 ALA A C 1
ATOM 664 O O . ALA A 1 85 ? -11.046 0.646 11.957 1.00 98.38 85 ALA A O 1
ATOM 665 N N . LEU A 1 86 ? -11.146 -0.194 9.877 1.00 98.75 86 LEU A N 1
ATOM 666 C CA . LEU A 1 86 ? -9.713 -0.340 9.668 1.00 98.75 86 LEU A CA 1
ATOM 667 C C . LEU A 1 86 ? -9.210 0.708 8.677 1.00 98.75 86 LEU A C 1
ATOM 669 O O . LEU A 1 86 ? -9.697 0.789 7.550 1.00 98.75 86 LEU A O 1
ATOM 673 N N . LEU A 1 87 ? -8.181 1.464 9.058 1.00 98.69 87 LEU A N 1
ATOM 674 C CA . LEU A 1 87 ? -7.406 2.274 8.120 1.00 98.69 87 LEU A CA 1
ATOM 675 C C . LEU A 1 87 ? -6.163 1.491 7.693 1.00 98.69 87 LEU A C 1
ATOM 677 O O . LEU A 1 87 ? -5.256 1.264 8.492 1.00 98.69 87 LEU A O 1
ATOM 681 N N . VAL A 1 88 ? -6.103 1.094 6.426 1.00 98.69 88 VAL A N 1
ATOM 682 C CA . VAL A 1 88 ? -5.039 0.233 5.904 1.00 98.69 88 VAL A CA 1
ATOM 683 C C . VAL A 1 88 ? -4.037 1.056 5.092 1.00 98.69 88 VAL A C 1
ATOM 685 O O . VAL A 1 88 ? -4.335 1.538 3.998 1.00 98.69 88 VAL A O 1
ATOM 688 N N . MET A 1 89 ? -2.815 1.174 5.606 1.00 98.62 89 MET A N 1
ATOM 689 C CA . MET A 1 89 ? -1.665 1.831 4.977 1.00 98.62 89 MET A CA 1
ATOM 690 C C . MET A 1 89 ? -0.879 0.827 4.121 1.00 98.62 89 MET A C 1
ATOM 692 O O . MET A 1 89 ? 0.253 0.445 4.422 1.00 98.62 89 MET A O 1
ATOM 696 N N . SER A 1 90 ? -1.525 0.346 3.055 1.00 98.19 90 SER A N 1
ATOM 697 C CA . SER A 1 90 ? -0.952 -0.589 2.080 1.00 98.19 90 SER A CA 1
ATOM 698 C C . SER A 1 90 ? -1.497 -0.331 0.670 1.00 98.19 90 SER A C 1
ATOM 700 O O . SER A 1 90 ? -2.397 0.488 0.497 1.00 98.19 90 SER A O 1
ATOM 702 N N . CYS A 1 91 ? -0.956 -1.019 -0.339 1.00 97.81 91 CYS A N 1
ATOM 703 C CA . CYS A 1 91 ? -1.498 -0.964 -1.695 1.00 97.81 91 CYS A CA 1
ATOM 704 C C . CYS A 1 91 ? -2.878 -1.642 -1.795 1.00 97.81 91 CYS A C 1
ATOM 706 O O . CYS A 1 91 ? -3.307 -2.360 -0.891 1.00 97.81 91 CYS A O 1
ATOM 708 N N . GLY A 1 92 ? -3.546 -1.484 -2.938 1.00 97.94 92 GLY A N 1
ATOM 709 C CA . GLY A 1 92 ? -4.885 -2.019 -3.189 1.00 97.94 92 GLY A CA 1
ATOM 710 C C . GLY A 1 92 ? -4.989 -3.530 -2.979 1.00 97.94 92 GLY A C 1
ATOM 711 O O . GLY A 1 92 ? -5.981 -3.997 -2.432 1.00 97.94 92 GLY A O 1
ATOM 712 N N . GLY A 1 93 ? -3.938 -4.292 -3.304 1.00 97.69 93 GLY A N 1
ATOM 713 C CA . GLY A 1 93 ? -3.902 -5.731 -3.029 1.00 97.69 93 GLY A CA 1
ATOM 714 C C . GLY A 1 93 ? -3.969 -6.058 -1.533 1.00 97.69 93 GLY A C 1
ATOM 715 O O . GLY A 1 93 ? -4.720 -6.939 -1.130 1.00 97.69 93 GLY A O 1
ATOM 716 N N . GLY A 1 94 ? -3.237 -5.321 -0.690 1.00 98.12 94 GLY A N 1
ATOM 717 C CA . GLY A 1 94 ? -3.287 -5.516 0.764 1.00 98.12 94 GLY A CA 1
ATOM 718 C C . GLY A 1 94 ? -4.629 -5.097 1.363 1.00 98.12 94 GLY A C 1
ATOM 719 O O . GLY A 1 94 ? -5.191 -5.814 2.186 1.00 98.12 94 GLY A O 1
ATOM 720 N N . VAL A 1 95 ? -5.181 -3.981 0.884 1.00 98.44 95 VAL A N 1
ATOM 721 C CA . VAL A 1 95 ? -6.525 -3.511 1.256 1.00 98.44 95 VAL A CA 1
ATOM 722 C C . VAL A 1 95 ? -7.585 -4.556 0.897 1.00 98.44 95 VAL A C 1
ATOM 724 O O . VAL A 1 95 ? -8.424 -4.878 1.733 1.00 98.44 95 VAL A O 1
ATOM 727 N N . SER A 1 96 ? -7.520 -5.124 -0.311 1.00 98.19 96 SER A N 1
ATOM 728 C CA . SER A 1 96 ? -8.474 -6.130 -0.789 1.00 98.19 96 SER A CA 1
ATOM 729 C C . SER A 1 96 ? -8.440 -7.407 0.048 1.00 98.19 96 SER A C 1
ATOM 731 O O . SER A 1 96 ? -9.498 -7.919 0.409 1.00 98.19 96 SER A O 1
ATOM 733 N N . ILE A 1 97 ? -7.247 -7.915 0.384 1.00 98.19 97 ILE A N 1
ATOM 734 C CA . ILE A 1 97 ? -7.113 -9.111 1.226 1.00 98.19 97 ILE A CA 1
ATOM 735 C C . ILE A 1 97 ? -7.710 -8.853 2.611 1.00 98.19 97 ILE A C 1
ATOM 737 O O . ILE A 1 97 ? -8.581 -9.607 3.038 1.00 98.19 97 ILE A O 1
ATOM 741 N N . ILE A 1 98 ? -7.327 -7.760 3.279 1.00 98.25 98 ILE A N 1
ATOM 742 C CA . ILE A 1 98 ? -7.848 -7.423 4.614 1.00 98.25 98 ILE A CA 1
ATOM 743 C C . ILE A 1 98 ? -9.374 -7.255 4.582 1.00 98.25 98 ILE A C 1
ATOM 745 O O . ILE A 1 98 ? -10.071 -7.830 5.417 1.00 98.25 98 ILE A O 1
ATOM 749 N N . SER A 1 99 ? -9.905 -6.540 3.586 1.00 98.25 99 SER A N 1
ATOM 750 C CA . SER A 1 99 ? -11.350 -6.345 3.416 1.00 98.25 99 SER A CA 1
ATOM 751 C C . SER A 1 99 ? -12.117 -7.651 3.226 1.00 98.25 99 SER A C 1
ATOM 753 O O . SER A 1 99 ? -13.277 -7.721 3.621 1.00 98.25 99 SER A O 1
ATOM 755 N N . SER A 1 100 ? -11.495 -8.678 2.641 1.00 97.75 100 SER A N 1
ATOM 756 C CA . SER A 1 100 ? -12.148 -9.970 2.400 1.00 97.75 100 SER A CA 1
ATOM 757 C C . SER A 1 100 ? -12.265 -10.851 3.648 1.00 97.75 100 SER A C 1
ATOM 759 O O . SER A 1 100 ? -13.092 -11.758 3.665 1.00 97.75 100 SER A O 1
ATOM 761 N N . VAL A 1 101 ? -11.472 -10.585 4.695 1.00 96.88 101 VAL A N 1
ATOM 762 C CA . VAL A 1 101 ? -11.380 -11.457 5.882 1.00 96.88 101 VAL A CA 1
ATOM 763 C C . VAL A 1 101 ? -11.861 -10.805 7.178 1.00 96.88 101 VAL A C 1
ATOM 765 O O . VAL A 1 101 ? -12.232 -11.509 8.111 1.00 96.88 101 VAL A O 1
ATOM 768 N N . THR A 1 102 ? -11.862 -9.472 7.267 1.00 96.81 102 THR A N 1
ATOM 769 C CA . THR A 1 102 ? -12.070 -8.781 8.549 1.00 96.81 102 THR A CA 1
ATOM 770 C C . THR A 1 102 ? -13.525 -8.607 8.977 1.00 96.81 102 THR A C 1
ATOM 772 O O . THR A 1 102 ? -13.771 -8.484 10.175 1.00 96.81 102 THR A O 1
ATOM 775 N N . GLY A 1 103 ? -14.468 -8.490 8.039 1.00 95.19 103 GLY A N 1
ATOM 776 C CA . GLY A 1 103 ? -15.869 -8.137 8.325 1.00 95.19 103 GLY A CA 1
ATOM 777 C C . GLY A 1 103 ? -16.120 -6.691 8.797 1.00 95.19 103 GLY A C 1
ATOM 778 O O . GLY A 1 103 ? -17.274 -6.282 8.885 1.00 95.19 103 GLY A O 1
ATOM 779 N N . LEU A 1 104 ? -15.071 -5.911 9.075 1.00 97.50 104 LEU A N 1
ATOM 780 C CA . LEU A 1 104 ? -15.124 -4.480 9.400 1.00 97.50 104 LEU A CA 1
ATOM 781 C C . LEU A 1 104 ? -15.074 -3.613 8.134 1.00 97.50 104 LEU A C 1
ATOM 783 O O . LEU A 1 104 ? -14.594 -4.050 7.086 1.00 97.50 104 LEU A O 1
ATOM 787 N N . ALA A 1 105 ? -15.505 -2.354 8.244 1.00 97.81 105 ALA A N 1
ATOM 788 C CA . ALA A 1 105 ? -15.283 -1.370 7.189 1.00 97.81 105 ALA A CA 1
ATOM 789 C C . ALA A 1 105 ? -13.774 -1.137 6.995 1.00 97.81 105 ALA A C 1
ATOM 791 O O . ALA A 1 105 ? -13.035 -0.969 7.965 1.00 97.81 105 ALA A O 1
ATOM 792 N N . VAL A 1 106 ? -13.304 -1.124 5.745 1.00 98.50 106 VAL A N 1
ATOM 793 C CA . VAL A 1 106 ? -11.880 -0.959 5.418 1.00 98.50 106 VAL A CA 1
ATOM 794 C C . VAL A 1 106 ? -11.676 0.262 4.537 1.00 98.50 106 VAL A C 1
ATOM 796 O O . VAL A 1 106 ? -12.244 0.370 3.452 1.00 98.50 106 VAL A O 1
ATOM 799 N N . TYR A 1 107 ? -10.796 1.155 4.981 1.00 98.44 107 TYR A N 1
ATOM 800 C CA . TYR A 1 107 ? -10.427 2.367 4.269 1.00 98.44 107 TYR A CA 1
ATOM 801 C C . TYR A 1 107 ? -8.971 2.295 3.797 1.00 98.44 107 TYR A C 1
ATOM 803 O O . TYR A 1 107 ? -8.065 2.126 4.617 1.00 98.44 107 TYR A O 1
ATOM 811 N N . PRO A 1 108 ? -8.704 2.445 2.488 1.00 98.31 108 PRO A N 1
ATOM 812 C CA . PRO A 1 108 ? -7.341 2.549 1.981 1.00 98.31 108 PRO A CA 1
ATOM 813 C C . PRO A 1 108 ? -6.745 3.913 2.334 1.00 98.31 108 PRO A C 1
ATOM 815 O O . PRO A 1 108 ? -7.315 4.945 1.978 1.00 98.31 108 PRO A O 1
ATOM 818 N N . ALA A 1 109 ? -5.574 3.920 2.972 1.00 98.19 109 ALA A N 1
ATOM 819 C CA . ALA A 1 109 ? -4.824 5.144 3.250 1.00 98.19 109 ALA A CA 1
ATOM 820 C C . ALA A 1 109 ? -3.922 5.580 2.084 1.00 98.19 109 ALA A C 1
ATOM 822 O O . ALA A 1 109 ? -3.488 6.730 2.050 1.00 98.19 109 ALA A O 1
ATOM 823 N N . LEU A 1 110 ? -3.621 4.667 1.155 1.00 98.19 110 LEU A N 1
ATOM 824 C CA . LEU A 1 110 ? -2.716 4.891 0.030 1.00 98.19 110 LEU A CA 1
ATOM 825 C C . LEU A 1 110 ? -3.445 4.688 -1.306 1.00 98.19 110 LEU A C 1
ATOM 827 O O . LEU A 1 110 ? -4.340 3.847 -1.414 1.00 98.19 110 LEU A O 1
ATOM 831 N N . ASP A 1 111 ? -3.031 5.441 -2.318 1.00 97.62 111 ASP A N 1
ATOM 832 C CA . ASP A 1 111 ? -3.318 5.188 -3.728 1.00 97.62 111 ASP A CA 1
ATOM 833 C C . ASP A 1 111 ? -2.280 4.209 -4.280 1.00 97.62 111 ASP A C 1
ATOM 835 O O . ASP A 1 111 ? -1.094 4.328 -3.983 1.00 97.62 111 ASP A O 1
ATOM 839 N N . THR A 1 112 ? -2.708 3.232 -5.079 1.00 97.12 112 THR A N 1
ATOM 840 C CA . THR A 1 112 ? -1.785 2.366 -5.832 1.00 97.12 112 THR A CA 1
ATOM 841 C C . THR A 1 112 ? -1.537 2.986 -7.192 1.00 97.12 112 THR A C 1
ATOM 843 O O . THR A 1 112 ? -2.492 3.181 -7.935 1.00 97.12 112 THR A O 1
ATOM 846 N N . GLU A 1 113 ? -0.280 3.290 -7.505 1.00 95.12 113 GLU A N 1
ATOM 847 C CA . GLU A 1 113 ? 0.059 4.046 -8.715 1.00 95.12 113 GLU A CA 1
ATOM 848 C C . GLU A 1 113 ? 0.609 3.146 -9.820 1.00 95.12 113 GLU A C 1
ATOM 850 O O . GLU A 1 113 ? 0.120 3.182 -10.942 1.00 95.12 113 GLU A O 1
ATOM 855 N N . SER A 1 114 ? 1.608 2.312 -9.523 1.00 95.31 114 SER A N 1
ATOM 856 C CA . SER A 1 114 ? 2.249 1.474 -10.544 1.00 95.31 114 SER A CA 1
ATOM 857 C C . SER A 1 114 ? 3.009 0.289 -9.946 1.00 95.31 114 SER A C 1
ATOM 859 O O . SER A 1 114 ? 3.153 0.160 -8.726 1.00 95.31 114 SER A O 1
ATOM 861 N N . LEU A 1 115 ? 3.525 -0.596 -10.805 1.00 95.94 115 LEU A N 1
ATOM 862 C CA . LEU A 1 115 ? 4.589 -1.521 -10.425 1.00 95.94 115 LEU A CA 1
ATOM 863 C C . LEU A 1 115 ? 5.947 -0.852 -10.661 1.00 95.94 115 LEU A C 1
ATOM 865 O O . LEU A 1 115 ? 6.201 -0.301 -11.726 1.00 95.94 115 LEU A O 1
ATOM 869 N N . GLY A 1 116 ? 6.835 -0.944 -9.679 1.00 94.25 116 GLY A N 1
ATOM 870 C CA . GLY A 1 116 ? 8.143 -0.304 -9.715 1.00 94.25 116 GLY A CA 1
ATOM 871 C C . GLY A 1 116 ? 9.160 -0.968 -8.791 1.00 94.25 116 GLY A C 1
ATOM 872 O O . GLY A 1 116 ? 9.032 -2.143 -8.412 1.00 94.25 116 GLY A O 1
ATOM 873 N N . GLY A 1 117 ? 10.166 -0.194 -8.397 1.00 92.56 117 GLY A N 1
ATOM 874 C CA . GLY A 1 117 ? 11.262 -0.627 -7.536 1.00 92.56 117 GLY A CA 1
ATOM 875 C C . GLY A 1 117 ? 11.885 0.518 -6.742 1.0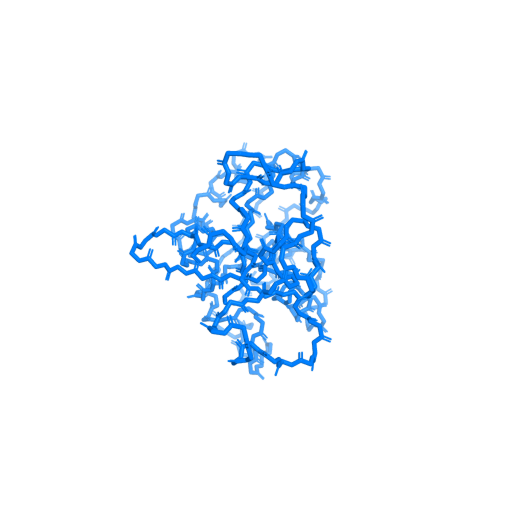0 92.56 117 GLY A C 1
ATOM 876 O O . GLY A 1 117 ? 11.481 1.671 -6.866 1.00 92.56 117 GLY A O 1
ATOM 877 N N . VAL A 1 118 ? 12.873 0.182 -5.913 1.00 89.81 118 VAL A N 1
ATOM 878 C CA . VAL A 1 118 ? 13.786 1.153 -5.298 1.00 89.81 118 VAL A CA 1
ATOM 879 C C . VAL A 1 118 ? 15.199 0.764 -5.692 1.00 89.81 118 VAL A C 1
ATOM 881 O O . VAL A 1 118 ? 15.581 -0.392 -5.510 1.00 89.81 118 VAL A O 1
ATOM 884 N N . CYS A 1 119 ? 15.969 1.720 -6.195 1.00 88.44 119 CYS A N 1
ATOM 885 C CA . CYS A 1 119 ? 17.394 1.571 -6.455 1.00 88.44 119 CYS A CA 1
ATOM 886 C C . CYS A 1 119 ? 18.119 2.757 -5.819 1.00 88.44 119 CYS A C 1
ATOM 888 O O . CYS A 1 119 ? 17.735 3.896 -6.068 1.00 88.44 119 CYS A O 1
ATOM 890 N N . ASN A 1 120 ? 19.126 2.502 -4.975 1.00 89.69 120 ASN A N 1
ATOM 891 C CA . ASN A 1 120 ? 19.873 3.549 -4.260 1.00 89.69 120 ASN A CA 1
ATOM 892 C C . ASN A 1 120 ? 18.951 4.585 -3.581 1.00 89.69 120 ASN A C 1
ATOM 894 O O . ASN A 1 120 ? 19.063 5.784 -3.824 1.00 89.69 120 ASN A O 1
ATOM 898 N N . ASP A 1 121 ? 17.969 4.102 -2.811 1.00 86.38 121 ASP A N 1
ATOM 899 C CA . ASP A 1 121 ? 16.932 4.907 -2.137 1.00 86.38 121 ASP A CA 1
ATOM 900 C C . ASP A 1 121 ? 16.049 5.780 -3.052 1.00 86.38 121 ASP A C 1
ATOM 902 O O . ASP A 1 121 ? 15.214 6.546 -2.572 1.00 86.38 121 ASP A O 1
ATOM 906 N N . THR A 1 122 ? 16.166 5.620 -4.370 1.00 89.31 122 THR A N 1
ATOM 907 C CA . THR A 1 122 ? 15.339 6.302 -5.364 1.00 89.31 122 THR A CA 1
ATOM 908 C C . THR A 1 122 ? 14.218 5.379 -5.815 1.00 89.31 122 THR A C 1
ATOM 910 O O . THR A 1 122 ? 14.460 4.247 -6.242 1.00 89.31 122 THR A O 1
ATOM 913 N N . VAL A 1 123 ? 12.976 5.853 -5.713 1.00 89.50 123 VAL A N 1
ATOM 914 C CA . VAL A 1 123 ? 11.808 5.134 -6.230 1.00 89.50 123 VAL A CA 1
ATOM 915 C C . VAL A 1 123 ? 11.808 5.227 -7.752 1.00 89.50 123 VAL A C 1
ATOM 917 O O . VAL A 1 123 ? 11.849 6.319 -8.312 1.00 89.50 123 VAL A O 1
ATOM 920 N N . VAL A 1 124 ? 11.737 4.075 -8.412 1.00 90.75 124 VAL A N 1
ATOM 921 C CA . VAL A 1 124 ? 11.600 3.968 -9.865 1.00 90.75 124 VAL A CA 1
ATOM 922 C C . VAL A 1 124 ? 10.192 3.474 -10.165 1.00 90.75 124 VAL A C 1
ATOM 924 O O . VAL A 1 124 ? 9.802 2.389 -9.723 1.00 90.75 124 VAL A O 1
ATOM 927 N N . MET A 1 125 ? 9.423 4.289 -10.878 1.00 90.94 125 MET A N 1
ATOM 928 C CA . MET A 1 125 ? 8.018 4.028 -11.187 1.00 90.94 125 MET A CA 1
ATOM 929 C C . MET A 1 125 ? 7.864 3.287 -12.521 1.00 90.94 125 MET A C 1
ATOM 931 O O . MET A 1 125 ? 8.805 3.223 -13.313 1.00 90.94 125 MET A O 1
ATOM 935 N N . GLU A 1 126 ? 6.683 2.700 -12.736 1.00 92.06 126 GLU A N 1
ATOM 936 C CA . GLU A 1 126 ? 6.218 2.203 -14.045 1.00 92.06 126 GLU A CA 1
ATOM 937 C C . GLU A 1 126 ? 7.161 1.201 -14.743 1.00 92.06 126 GLU A C 1
ATOM 939 O O . GLU A 1 126 ? 7.284 1.141 -15.962 1.00 92.06 126 GLU A O 1
ATOM 944 N N . GLN A 1 127 ? 7.820 0.345 -13.965 1.00 93.69 127 GLN A N 1
ATOM 945 C CA . GLN A 1 127 ? 8.776 -0.640 -14.481 1.00 93.69 127 GLN A CA 1
ATOM 946 C C . GLN A 1 127 ? 8.116 -1.825 -15.198 1.00 93.69 127 GLN A C 1
ATOM 948 O O . GLN A 1 127 ? 8.803 -2.603 -15.854 1.00 93.69 127 GLN A O 1
ATOM 953 N N . CYS A 1 128 ? 6.800 -1.999 -15.065 1.00 95.00 128 CYS A N 1
ATOM 954 C CA . CYS A 1 128 ? 6.059 -3.091 -15.686 1.00 95.00 128 CYS A CA 1
ATOM 955 C C . CYS A 1 128 ? 4.628 -2.660 -16.002 1.00 95.00 128 CYS A C 1
ATOM 957 O O . CYS A 1 128 ? 3.945 -2.117 -15.134 1.00 95.00 128 CYS A O 1
ATOM 959 N N . GLY A 1 129 ? 4.163 -2.976 -17.212 1.00 94.56 129 GLY A N 1
ATOM 960 C CA . GLY A 1 129 ? 2.783 -2.733 -17.647 1.00 94.56 129 GLY A CA 1
ATOM 961 C C . GLY A 1 129 ? 1.761 -3.761 -17.147 1.00 94.56 129 GLY A C 1
ATOM 962 O O . GLY A 1 129 ? 0.581 -3.630 -17.440 1.00 94.56 129 GLY A O 1
ATOM 963 N N . MET A 1 130 ? 2.194 -4.794 -16.413 1.00 94.00 130 MET A N 1
ATOM 964 C CA . MET A 1 130 ? 1.333 -5.853 -15.862 1.00 94.00 130 MET A CA 1
ATOM 965 C C . MET A 1 130 ? 0.444 -6.555 -16.914 1.00 94.00 130 MET A C 1
ATOM 967 O O . MET A 1 130 ? -0.691 -6.917 -16.624 1.00 94.00 130 MET A O 1
ATOM 971 N N . CYS A 1 131 ? 0.963 -6.786 -18.126 1.00 94.00 131 CYS A N 1
ATOM 972 C CA . CYS A 1 131 ? 0.213 -7.391 -19.238 1.00 94.00 131 CYS A CA 1
ATOM 973 C C . CYS A 1 131 ? -0.075 -8.897 -19.087 1.00 94.00 131 CYS A C 1
ATOM 975 O O . CYS A 1 131 ? -0.949 -9.411 -19.773 1.00 94.00 131 CYS A O 1
ATOM 977 N N . GLY A 1 132 ? 0.656 -9.609 -18.220 1.00 95.12 132 GLY A N 1
ATOM 978 C CA . GLY A 1 132 ? 0.540 -11.068 -18.055 1.00 95.12 132 GLY A CA 1
ATOM 979 C C . GLY A 1 132 ? 1.391 -11.901 -19.025 1.00 95.12 132 GLY A C 1
ATOM 980 O O . GLY A 1 132 ? 1.525 -13.103 -18.821 1.00 95.12 132 GLY A O 1
ATOM 981 N N . GLU A 1 133 ? 2.029 -11.265 -20.009 1.00 93.62 133 GLU A N 1
ATOM 982 C CA . GLU A 1 133 ? 2.871 -11.895 -21.035 1.00 93.62 133 GLU A CA 1
ATOM 983 C C . GLU A 1 133 ? 4.260 -11.238 -21.013 1.00 93.62 133 GLU A C 1
ATOM 985 O O . GLU A 1 133 ? 4.481 -10.173 -21.589 1.00 93.62 133 GLU A O 1
ATOM 990 N N . CYS A 1 134 ? 5.186 -11.804 -20.233 1.00 94.19 134 CYS A N 1
ATOM 991 C CA . CYS A 1 134 ? 6.484 -11.174 -19.991 1.00 94.19 134 CYS A CA 1
ATOM 992 C C . CYS A 1 134 ? 7.506 -11.534 -21.077 1.00 94.19 134 CYS A C 1
ATOM 994 O O . CYS A 1 134 ? 8.033 -12.643 -21.071 1.00 94.19 134 CYS A O 1
ATOM 996 N N . ASP A 1 135 ? 7.849 -10.550 -21.914 1.00 93.31 135 ASP A N 1
ATOM 997 C CA . ASP A 1 135 ? 8.929 -10.628 -22.910 1.00 93.31 135 ASP A CA 1
ATOM 998 C C . ASP A 1 135 ? 10.045 -9.598 -22.672 1.00 93.31 135 ASP A C 1
ATOM 1000 O O . ASP A 1 135 ? 10.726 -9.147 -23.592 1.00 93.31 135 ASP A O 1
ATOM 1004 N N . ILE A 1 136 ? 10.256 -9.203 -21.414 1.00 93.94 136 ILE A N 1
ATOM 1005 C CA . ILE A 1 136 ? 11.205 -8.141 -21.042 1.00 93.94 136 ILE A CA 1
ATOM 1006 C C . ILE A 1 136 ? 12.649 -8.433 -21.495 1.00 93.94 136 ILE A C 1
ATOM 1008 O O . ILE A 1 136 ? 13.425 -7.515 -21.756 1.00 93.94 136 ILE A O 1
ATOM 1012 N N . GLN A 1 137 ? 13.005 -9.714 -21.641 1.00 95.50 137 GLN A N 1
ATOM 1013 C CA . GLN A 1 137 ? 14.294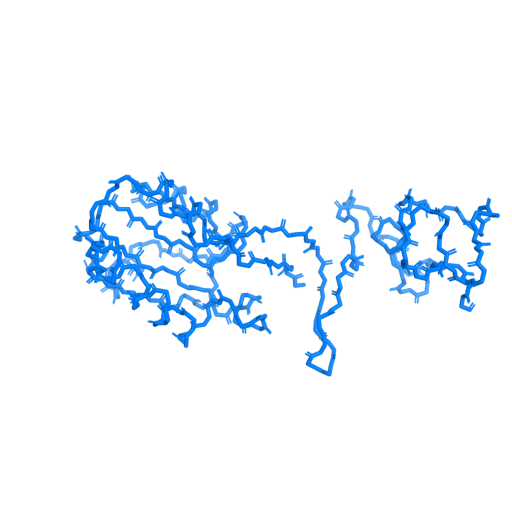 -10.165 -22.163 1.00 95.50 137 GLN A CA 1
ATOM 1014 C C . GLN A 1 137 ? 14.532 -9.742 -23.617 1.00 95.50 137 GLN A C 1
ATOM 1016 O O . GLN A 1 137 ? 15.674 -9.496 -23.995 1.00 95.50 137 GLN A O 1
ATOM 1021 N N . VAL A 1 138 ? 13.471 -9.633 -24.425 1.00 92.94 138 VAL A N 1
ATOM 1022 C CA . VAL A 1 138 ? 13.554 -9.214 -25.835 1.00 92.94 138 VAL A CA 1
ATOM 1023 C C . VAL A 1 138 ? 13.952 -7.740 -25.935 1.00 92.94 138 VAL A C 1
ATOM 1025 O O . VAL A 1 138 ? 14.613 -7.333 -26.885 1.00 92.94 138 VAL A O 1
ATOM 1028 N N . PHE A 1 139 ? 13.606 -6.959 -24.914 1.00 91.12 139 PHE A N 1
ATOM 1029 C CA . PHE A 1 139 ? 13.822 -5.517 -24.837 1.00 91.12 139 PHE A CA 1
ATOM 1030 C C . PHE A 1 139 ? 14.981 -5.141 -23.900 1.00 91.12 139 PHE A C 1
ATOM 1032 O O . PHE A 1 139 ? 15.002 -4.050 -23.340 1.00 91.12 139 PHE A O 1
ATOM 1039 N N . GLY A 1 140 ? 15.930 -6.056 -23.667 1.00 90.94 140 GLY A N 1
ATOM 1040 C CA . GLY A 1 140 ? 17.134 -5.758 -22.882 1.00 90.94 140 GLY A CA 1
ATOM 1041 C C . GLY A 1 140 ? 16.882 -5.482 -21.395 1.00 90.94 140 GLY A C 1
ATOM 1042 O O . GLY A 1 140 ? 17.690 -4.821 -20.752 1.00 90.94 140 GLY A O 1
ATOM 1043 N N . GLY A 1 141 ? 15.779 -5.985 -20.830 1.00 91.12 141 GLY A N 1
ATOM 1044 C CA . GLY A 1 141 ? 15.416 -5.761 -19.425 1.00 91.12 141 GLY A CA 1
ATOM 1045 C C . GLY A 1 141 ? 14.536 -4.531 -19.189 1.00 91.12 141 GLY A C 1
ATOM 1046 O O . GLY A 1 141 ? 14.167 -4.257 -18.047 1.00 91.12 141 GLY A O 1
ATOM 1047 N N . ILE A 1 142 ? 14.144 -3.832 -20.252 1.00 91.31 142 ILE A N 1
ATOM 1048 C CA . ILE A 1 142 ? 13.220 -2.703 -20.204 1.00 91.31 142 ILE A CA 1
ATOM 1049 C C . ILE A 1 142 ? 11.812 -3.189 -20.557 1.00 91.31 142 ILE A C 1
ATOM 1051 O O . ILE A 1 142 ? 11.642 -4.023 -21.437 1.00 91.31 142 ILE A O 1
ATOM 1055 N N . CYS A 1 143 ? 10.775 -2.694 -19.877 1.00 93.88 143 CYS A N 1
ATOM 1056 C CA . CYS A 1 143 ? 9.384 -3.004 -20.226 1.00 93.88 143 CYS A CA 1
ATOM 1057 C C . CYS A 1 143 ? 8.778 -1.833 -21.012 1.00 93.88 143 CYS A C 1
ATOM 1059 O O . CYS A 1 143 ? 8.388 -0.850 -20.378 1.00 93.88 143 CYS A O 1
ATOM 1061 N N . PRO A 1 144 ? 8.621 -1.909 -22.349 1.00 92.62 144 PRO A N 1
ATOM 1062 C CA . PRO A 1 144 ? 8.092 -0.787 -23.123 1.00 92.62 144 PRO A CA 1
ATOM 1063 C C . PRO A 1 144 ? 6.644 -0.450 -22.758 1.00 92.62 144 PRO A C 1
ATOM 1065 O O . PRO A 1 144 ? 6.275 0.715 -22.736 1.00 92.62 144 PRO A O 1
ATOM 1068 N N . LEU A 1 145 ? 5.828 -1.444 -22.389 1.00 93.50 145 LEU A N 1
ATOM 1069 C CA . LEU A 1 145 ? 4.447 -1.204 -21.947 1.00 93.50 145 LEU A CA 1
ATOM 1070 C C . LEU A 1 145 ? 4.366 -0.364 -20.668 1.00 93.50 145 LEU A C 1
ATOM 1072 O O . LEU A 1 145 ? 3.435 0.424 -20.524 1.00 93.50 145 LEU A O 1
ATOM 1076 N N . GLY A 1 146 ? 5.315 -0.557 -19.747 1.00 92.62 146 GLY A N 1
ATOM 1077 C CA . GLY A 1 146 ? 5.390 0.219 -18.511 1.00 92.62 146 GLY A CA 1
ATOM 1078 C C . GLY A 1 146 ? 6.089 1.562 -18.713 1.00 92.62 146 GLY A C 1
ATOM 1079 O O . GLY A 1 146 ? 5.579 2.592 -18.295 1.00 92.62 146 GLY A O 1
ATOM 1080 N N . GLN A 1 147 ? 7.247 1.552 -19.374 1.00 92.12 147 GLN A N 1
ATOM 1081 C CA . GLN A 1 147 ? 8.172 2.686 -19.388 1.00 92.12 147 GLN A CA 1
ATOM 1082 C C . GLN A 1 147 ? 7.984 3.626 -20.586 1.00 92.12 147 GLN A C 1
ATOM 1084 O O . GLN A 1 147 ? 8.390 4.783 -20.516 1.00 92.12 147 GLN A O 1
ATOM 1089 N N . CYS A 1 148 ? 7.364 3.178 -21.686 1.00 92.56 148 CYS A N 1
ATOM 1090 C CA . CYS A 1 148 ? 6.964 4.083 -22.761 1.00 92.56 148 CYS A CA 1
ATOM 1091 C C . CYS A 1 148 ? 5.720 4.860 -22.314 1.00 92.56 148 CYS A C 1
ATOM 1093 O O . CYS A 1 148 ? 4.705 4.228 -22.020 1.00 92.56 148 CYS A O 1
ATOM 1095 N N . PRO A 1 149 ? 5.708 6.202 -22.379 1.00 90.06 149 PRO A N 1
ATOM 1096 C CA . PRO A 1 149 ? 4.515 6.974 -22.026 1.00 90.06 149 PRO A CA 1
ATOM 1097 C C . PRO A 1 149 ? 3.281 6.687 -22.885 1.00 90.06 149 PRO A C 1
ATOM 1099 O O . PRO A 1 149 ? 2.155 6.949 -22.477 1.00 90.06 149 PRO A O 1
ATOM 1102 N N . LYS A 1 150 ? 3.496 6.125 -24.077 1.00 90.94 150 LYS A N 1
ATOM 1103 C CA . LYS A 1 150 ? 2.447 5.676 -25.000 1.00 90.94 150 LYS A CA 1
ATOM 1104 C C . LYS A 1 150 ? 2.175 4.169 -24.908 1.00 90.94 150 LYS A C 1
ATOM 1106 O O . LYS A 1 150 ? 1.427 3.647 -25.728 1.00 90.94 150 LYS A O 1
ATOM 1111 N N . SER A 1 151 ? 2.835 3.463 -23.986 1.00 90.56 151 SER A N 1
ATOM 1112 C CA . SER A 1 151 ? 2.781 2.004 -23.821 1.00 90.56 151 SER A CA 1
ATOM 1113 C C . SER A 1 151 ? 2.966 1.237 -25.136 1.00 90.56 151 SER A C 1
ATOM 1115 O O . SER A 1 151 ? 2.280 0.253 -25.401 1.00 90.56 151 SER A O 1
ATOM 1117 N N . MET A 1 152 ? 3.880 1.697 -25.995 1.00 87.44 152 MET A N 1
ATOM 1118 C CA . MET A 1 152 ? 4.142 1.057 -27.285 1.00 87.44 152 MET A CA 1
ATOM 1119 C C . MET A 1 152 ? 5.262 0.029 -27.175 1.00 87.44 152 MET A C 1
ATOM 1121 O O . MET A 1 152 ? 6.353 0.335 -26.702 1.00 87.44 152 MET A O 1
ATOM 1125 N N . LEU A 1 153 ? 4.992 -1.175 -27.680 1.00 85.75 153 LEU A N 1
ATOM 1126 C CA . LEU A 1 153 ? 5.974 -2.258 -27.805 1.00 85.75 153 LEU A CA 1
ATOM 1127 C C . LEU A 1 153 ? 6.967 -2.035 -28.945 1.00 85.75 153 LEU A C 1
ATOM 1129 O O . LEU A 1 153 ? 8.113 -2.455 -28.847 1.00 85.75 153 LEU A O 1
ATOM 1133 N N . ASN A 1 154 ? 6.522 -1.384 -30.020 1.00 83.88 154 ASN A N 1
ATOM 1134 C CA . ASN A 1 154 ? 7.335 -1.126 -31.200 1.00 83.88 154 ASN A CA 1
ATOM 1135 C C . ASN A 1 154 ? 7.807 0.329 -31.168 1.00 83.88 154 ASN A C 1
ATOM 1137 O O . ASN A 1 154 ? 6.988 1.247 -31.075 1.00 83.88 154 ASN A O 1
ATOM 1141 N N . GLY A 1 155 ? 9.114 0.546 -31.263 1.00 80.81 155 GLY A N 1
ATOM 1142 C CA . GLY A 1 155 ? 9.691 1.878 -31.384 1.00 80.81 155 GLY A CA 1
ATOM 1143 C C . GLY A 1 155 ? 11.070 1.865 -32.046 1.00 80.81 155 GLY A C 1
ATOM 1144 O O . GLY A 1 155 ? 11.555 0.791 -32.406 1.00 80.81 155 GLY A O 1
ATOM 1145 N N . PRO A 1 156 ? 11.686 3.048 -32.232 1.00 88.06 156 PRO A N 1
ATOM 1146 C CA . PRO A 1 156 ? 11.145 4.381 -31.934 1.00 88.06 156 PRO A CA 1
ATOM 1147 C C . PRO A 1 156 ? 9.967 4.768 -32.851 1.00 88.06 156 PRO A C 1
ATOM 1149 O O . PRO A 1 156 ? 9.899 4.372 -34.009 1.00 88.06 156 PRO A O 1
ATOM 1152 N N . CYS A 1 157 ? 9.021 5.556 -32.331 1.00 91.62 157 CYS A N 1
ATOM 1153 C CA . CYS A 1 157 ? 7.812 5.976 -33.064 1.00 91.62 157 CYS A CA 1
ATOM 1154 C C . CYS A 1 157 ? 7.932 7.331 -33.784 1.00 91.62 157 CYS A C 1
ATOM 1156 O O . CYS A 1 157 ? 6.973 7.778 -34.405 1.00 91.62 157 CYS A O 1
ATOM 1158 N N . GLY A 1 158 ? 9.070 8.018 -33.639 1.00 91.12 158 GLY A N 1
ATOM 1159 C CA . GLY A 1 158 ? 9.298 9.369 -34.165 1.00 91.12 158 GLY A CA 1
ATOM 1160 C C . GLY A 1 158 ? 8.757 10.520 -33.304 1.00 91.12 158 GLY A C 1
ATOM 1161 O O . GLY A 1 158 ? 9.086 11.665 -33.576 1.00 91.12 158 GLY A O 1
ATOM 1162 N N . GLY A 1 159 ? 7.982 10.245 -32.251 1.00 91.25 159 GLY A N 1
ATOM 1163 C CA . GLY A 1 159 ? 7.421 11.267 -31.349 1.00 91.25 159 GLY A CA 1
ATOM 1164 C C . GLY A 1 159 ? 8.308 11.625 -30.152 1.00 91.25 159 GLY A C 1
ATOM 1165 O O . GLY A 1 159 ? 7.783 11.900 -29.072 1.00 91.25 159 GLY A O 1
ATOM 1166 N N . ALA A 1 160 ? 9.629 11.505 -30.296 1.00 92.25 160 ALA A N 1
ATOM 1167 C CA . ALA A 1 160 ? 10.591 11.898 -29.272 1.00 92.25 160 ALA A CA 1
ATOM 1168 C C . ALA A 1 160 ? 11.243 13.232 -29.658 1.00 92.25 160 ALA A C 1
ATOM 1170 O O . ALA A 1 160 ? 11.714 13.394 -30.783 1.00 92.25 160 ALA A O 1
ATOM 1171 N N . VAL A 1 161 ? 11.271 14.184 -28.726 1.00 91.38 161 VAL A N 1
ATOM 1172 C CA . VAL A 1 161 ? 11.886 15.506 -28.891 1.00 91.38 161 VAL A CA 1
ATOM 1173 C C . VAL A 1 161 ? 12.913 15.676 -27.778 1.00 91.38 161 VAL A C 1
ATOM 1175 O O . VAL A 1 161 ? 12.578 15.552 -26.603 1.00 91.38 161 VAL A O 1
ATOM 1178 N N . GLU A 1 162 ? 14.178 15.900 -28.144 1.00 90.38 162 GLU A N 1
ATOM 1179 C CA . GLU A 1 162 ? 15.299 16.028 -27.192 1.00 90.38 162 GLU A CA 1
ATOM 1180 C C . GLU A 1 162 ? 15.400 14.865 -26.179 1.00 90.38 162 GLU A C 1
ATOM 1182 O O . GLU A 1 162 ? 15.715 15.058 -25.004 1.00 90.38 162 GLU A O 1
ATOM 1187 N N . GLY A 1 163 ? 15.117 13.635 -26.619 1.00 89.19 163 GLY A N 1
ATOM 1188 C CA . GLY A 1 163 ? 15.193 12.447 -25.764 1.00 89.19 163 GLY A CA 1
ATOM 1189 C C . GLY A 1 163 ? 13.968 12.212 -24.874 1.00 89.19 163 GLY A C 1
ATOM 1190 O O . GLY A 1 163 ? 13.974 11.278 -24.072 1.00 89.19 163 GLY A O 1
ATOM 1191 N N . LYS A 1 164 ? 12.926 13.049 -24.967 1.00 92.50 164 LYS A N 1
ATOM 1192 C CA . LYS A 1 164 ? 11.677 12.946 -24.194 1.00 92.50 164 LYS A CA 1
ATOM 1193 C C . LYS A 1 164 ? 10.481 12.655 -25.085 1.00 92.50 164 LYS A C 1
ATOM 1195 O O . LYS A 1 164 ? 10.479 12.995 -26.264 1.00 92.50 164 LYS A O 1
ATOM 1200 N N . CYS A 1 165 ? 9.448 12.038 -24.523 1.00 93.12 165 CYS A N 1
ATOM 1201 C CA . CYS A 1 165 ? 8.221 11.773 -25.263 1.00 93.12 165 CYS A CA 1
ATOM 1202 C C . CYS A 1 165 ? 7.411 13.060 -25.499 1.00 93.12 165 CYS A C 1
ATOM 1204 O O . CYS A 1 165 ? 7.293 13.904 -24.625 1.00 93.12 165 CYS A O 1
ATOM 1206 N N . GLU A 1 166 ? 6.767 13.207 -26.655 1.00 93.50 166 GLU A N 1
ATOM 1207 C CA . GLU A 1 166 ? 5.928 14.386 -26.938 1.00 93.50 166 GLU A CA 1
ATOM 1208 C C . GLU A 1 166 ? 4.659 14.493 -26.068 1.00 93.50 166 GLU A C 1
ATOM 1210 O O . GLU A 1 166 ? 4.030 15.548 -26.024 1.00 93.50 166 GLU A O 1
ATOM 1215 N N . VAL A 1 167 ? 4.258 13.404 -25.400 1.00 93.12 167 VAL A N 1
ATOM 1216 C CA . VAL A 1 167 ? 3.057 13.360 -24.545 1.00 93.12 167 VAL A CA 1
ATOM 1217 C C . VAL A 1 167 ? 3.381 13.335 -23.050 1.00 93.12 167 VAL A C 1
ATOM 1219 O O . VAL A 1 167 ? 2.458 13.276 -22.241 1.00 93.12 167 VAL A O 1
ATOM 1222 N N . ASP A 1 168 ? 4.665 13.326 -22.674 1.00 89.44 168 ASP A N 1
ATOM 1223 C CA . ASP A 1 168 ? 5.099 13.129 -21.288 1.00 89.44 168 ASP A CA 1
ATOM 1224 C C . ASP A 1 168 ? 6.556 13.573 -21.067 1.00 89.44 168 ASP A C 1
ATOM 1226 O O . ASP A 1 168 ? 7.407 13.406 -21.932 1.00 89.44 168 ASP A O 1
ATOM 1230 N N . GLU A 1 169 ? 6.882 14.070 -19.875 1.00 86.75 169 GLU A N 1
ATOM 1231 C CA . GLU A 1 169 ? 8.237 14.520 -19.520 1.00 86.75 169 GLU A CA 1
ATOM 1232 C C . GLU A 1 169 ? 9.271 13.387 -19.384 1.00 86.75 169 GLU A C 1
ATOM 1234 O O . GLU A 1 169 ? 10.477 13.647 -19.282 1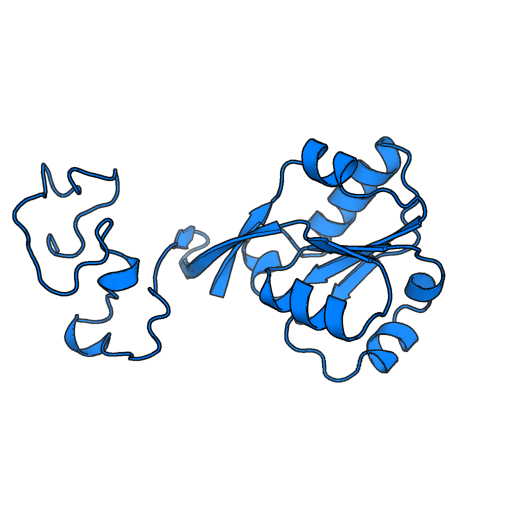.00 86.75 169 GLU A O 1
ATOM 1239 N N . ARG A 1 170 ? 8.820 12.129 -19.354 1.00 88.00 170 ARG A N 1
ATOM 1240 C CA . ARG A 1 170 ? 9.677 10.944 -19.310 1.00 88.00 170 ARG A CA 1
ATOM 1241 C C . ARG A 1 170 ? 10.535 10.821 -20.569 1.00 88.00 170 ARG A C 1
ATOM 1243 O O . ARG A 1 170 ? 10.128 11.147 -21.687 1.00 88.00 170 ARG A O 1
ATOM 1250 N N . LYS A 1 171 ? 11.740 10.283 -20.368 1.00 89.31 171 LYS A N 1
ATOM 1251 C CA . LYS A 1 171 ? 12.652 9.950 -21.462 1.00 89.31 171 LYS A CA 1
ATOM 1252 C C . LYS A 1 171 ? 12.035 8.896 -22.377 1.00 89.31 171 LYS A C 1
ATOM 1254 O O . LYS A 1 171 ? 11.308 8.014 -21.920 1.00 89.31 171 LYS A O 1
ATOM 1259 N N . CYS A 1 172 ? 12.335 8.987 -23.665 1.00 90.19 172 CYS A N 1
ATOM 1260 C CA . CYS A 1 172 ? 11.984 7.946 -24.613 1.00 90.19 172 CYS A CA 1
ATOM 1261 C C . CYS A 1 172 ? 12.728 6.660 -24.239 1.00 90.19 172 CYS A C 1
ATOM 1263 O O . CYS A 1 172 ? 13.949 6.643 -24.124 1.00 90.19 172 CYS A O 1
ATOM 1265 N N . VAL A 1 173 ? 11.974 5.576 -24.087 1.00 90.31 173 VAL A N 1
ATOM 1266 C CA . VAL A 1 173 ? 12.498 4.248 -23.738 1.00 90.31 173 VAL A CA 1
ATOM 1267 C C . VAL A 1 173 ? 13.408 3.648 -24.825 1.00 90.31 173 VAL A C 1
ATOM 1269 O O . VAL A 1 173 ? 14.113 2.680 -24.575 1.00 90.31 173 VAL A O 1
ATOM 1272 N N . TRP A 1 174 ? 13.373 4.215 -26.035 1.00 86.81 174 TRP A N 1
ATOM 1273 C CA . TRP A 1 174 ? 14.134 3.767 -27.205 1.00 86.81 174 TRP A CA 1
ATOM 1274 C C . TRP A 1 174 ? 15.319 4.681 -27.553 1.00 86.81 174 TRP A C 1
ATOM 1276 O O . TRP A 1 174 ? 15.992 4.413 -28.543 1.00 86.81 174 TRP A O 1
ATOM 1286 N N . ASP A 1 175 ? 15.558 5.746 -26.779 1.00 80.12 175 ASP A N 1
ATOM 1287 C CA . ASP A 1 175 ? 16.644 6.712 -27.020 1.00 80.12 175 ASP A CA 1
ATOM 1288 C C . ASP A 1 175 ? 17.907 6.400 -26.176 1.00 80.12 175 ASP A C 1
ATOM 1290 O O . ASP A 1 175 ? 18.692 7.305 -25.884 1.00 80.12 175 ASP A O 1
ATOM 1294 N N . GLU A 1 176 ? 18.093 5.138 -25.759 1.00 59.00 176 GLU A N 1
ATOM 1295 C CA . GLU A 1 176 ? 19.304 4.644 -25.067 1.00 59.00 176 GLU A CA 1
ATOM 1296 C C . GLU A 1 176 ? 20.375 4.103 -26.025 1.00 59.00 176 GLU A C 1
ATOM 1298 O O . GLU A 1 176 ? 20.028 3.353 -26.967 1.00 59.00 176 GLU A O 1
#

Sequence (176 aa):
MIISRQKEFKDLLKSIKEQDIFIIGCGKCATKQRMGGEPEVLEMKKKLGRSGKNVVGWTVLSSACNLNSWDDVLLQNPDIRKAEALLVMSCGGGVSIISSVTGLAVYPALDTESLGGVCNDTVVMEQCGMCGECDIQVF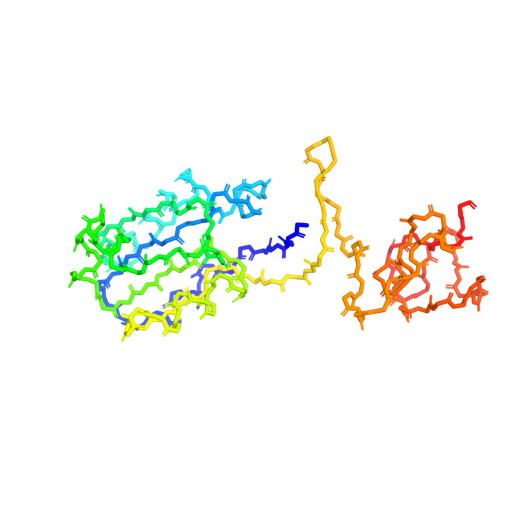GGICPLGQCPKSMLNGPCGGAVEGKCEVDERKCVWDE

Foldseek 3Di:
DWDKAFDDVVVLVVVDPFQEEEEEFEQPPCVLVVQGDPVNSVVNCVVCVVVRGHHQYYDYDPGLLDDPDVVVVCVVPVSLVVGQEYEYRDEPNSQVSCVVHPPHHYHYRIYGDADWDADPSDTGGQQELPPVDDPCVVLVNGQLLRQPPVNDPDDDPPQDDPQAGVVDRGGHSPPD